Protein AF-A0A945Z1A7-F1 (afdb_monomer_lite)

Secondary structure (DSSP, 8-state):
--HHHHHHHHTTS-TTGGGS-HHHHHHHHHHTT---S-SSS--HHHHHHHHHHTTPPPGGGTT-HHHHHHHHHHHHHHHHHHT-

Structure (mmCIF, N/CA/C/O backbone):
data_AF-A0A945Z1A7-F1
#
_entry.id   AF-A0A945Z1A7-F1
#
loop_
_atom_site.group_PDB
_atom_site.id
_atom_site.type_symbol
_atom_site.label_atom_id
_atom_site.label_alt_id
_atom_site.label_comp_id
_atom_site.label_asym_id
_atom_site.label_entity_id
_atom_site.label_seq_id
_atom_site.pdbx_PDB_ins_code
_atom_site.Cartn_x
_atom_site.Cartn_y
_atom_site.Cartn_z
_atom_site.occupancy
_atom_site.B_iso_or_equiv
_atom_site.auth_seq_id
_atom_site.auth_comp_id
_atom_site.auth_asym_id
_atom_site.auth_atom_id
_atom_site.pdbx_PDB_model_num
ATOM 1 N N . MET A 1 1 ? -10.422 3.923 5.504 1.00 83.69 1 MET A N 1
ATOM 2 C CA . MET A 1 1 ? -10.314 3.185 6.789 1.00 83.69 1 MET A CA 1
ATOM 3 C C . MET A 1 1 ? -9.677 4.081 7.850 1.00 83.69 1 MET A C 1
ATOM 5 O O . MET A 1 1 ? -9.150 5.123 7.484 1.00 83.69 1 MET A O 1
ATOM 9 N N . THR A 1 2 ? -9.720 3.718 9.139 1.00 88.69 2 THR A N 1
ATOM 10 C CA . THR A 1 2 ? -8.835 4.334 10.152 1.00 88.69 2 THR A CA 1
ATOM 11 C C . THR A 1 2 ? -7.430 3.730 10.084 1.00 88.69 2 THR A C 1
ATOM 13 O O . THR A 1 2 ? -7.266 2.609 9.603 1.00 88.69 2 THR A O 1
ATOM 16 N N . GLU A 1 3 ? -6.422 4.419 10.622 1.00 84.56 3 GLU A N 1
ATOM 17 C CA . GLU A 1 3 ? -5.029 3.938 10.645 1.00 84.56 3 GLU A CA 1
ATOM 18 C C . GLU A 1 3 ? -4.894 2.542 11.284 1.00 84.56 3 GLU A C 1
ATOM 20 O O . GLU A 1 3 ? -4.259 1.645 10.735 1.00 84.56 3 GLU A O 1
ATOM 25 N N . PHE A 1 4 ? -5.579 2.304 12.406 1.00 87.94 4 PHE A N 1
ATOM 26 C CA . PHE A 1 4 ? -5.560 1.002 13.077 1.00 87.94 4 PHE A CA 1
ATOM 27 C C . PHE A 1 4 ? -6.207 -0.118 12.248 1.00 87.94 4 PHE A C 1
ATOM 29 O O . PHE A 1 4 ? -5.775 -1.270 12.306 1.00 87.94 4 PHE A O 1
ATOM 36 N N . GLN A 1 5 ? -7.249 0.201 11.475 1.00 87.12 5 GLN A N 1
ATOM 37 C CA . GLN A 1 5 ? -7.865 -0.757 10.556 1.00 87.12 5 GLN A CA 1
ATOM 38 C C . GLN A 1 5 ? -6.920 -1.080 9.394 1.00 87.12 5 GLN A C 1
ATOM 40 O O . GLN A 1 5 ? -6.737 -2.254 9.093 1.00 87.12 5 GLN A O 1
ATOM 45 N N . MET A 1 6 ? -6.250 -0.073 8.823 1.00 89.31 6 MET A N 1
ATOM 46 C CA . MET A 1 6 ? -5.238 -0.269 7.776 1.00 89.31 6 MET A CA 1
ATOM 47 C C . MET A 1 6 ? -4.086 -1.153 8.268 1.00 89.31 6 MET A C 1
ATOM 49 O O . MET A 1 6 ? -3.690 -2.092 7.582 1.00 89.31 6 MET A O 1
ATOM 53 N N . TYR A 1 7 ? -3.604 -0.925 9.495 1.00 89.56 7 TYR A N 1
ATOM 54 C CA . TYR A 1 7 ? -2.585 -1.771 10.117 1.00 89.56 7 TYR A CA 1
ATOM 55 C C . TYR A 1 7 ? -3.040 -3.232 10.237 1.00 89.56 7 TYR A C 1
ATOM 57 O O . TYR A 1 7 ? -2.294 -4.143 9.886 1.00 89.56 7 TYR A O 1
ATOM 65 N N . LYS A 1 8 ? -4.282 -3.481 10.670 1.00 95.00 8 LYS A N 1
ATOM 66 C CA . LYS A 1 8 ? -4.825 -4.847 10.756 1.00 95.00 8 LYS A CA 1
ATOM 67 C C . LYS A 1 8 ? -4.944 -5.527 9.397 1.00 95.00 8 LYS A C 1
ATOM 69 O O . LYS A 1 8 ? -4.588 -6.695 9.270 1.00 95.00 8 LYS A O 1
ATOM 74 N N . GLU A 1 9 ? -5.449 -4.811 8.401 1.00 93.75 9 GLU A N 1
ATOM 75 C CA . GLU A 1 9 ? -5.611 -5.341 7.047 1.00 93.75 9 GLU A CA 1
ATOM 76 C C . GLU A 1 9 ? -4.257 -5.608 6.380 1.00 93.75 9 GLU A C 1
ATOM 78 O O . GLU A 1 9 ? -4.116 -6.598 5.666 1.00 93.75 9 GLU A O 1
ATOM 83 N N . SER A 1 10 ? -3.220 -4.831 6.715 1.00 91.69 10 SER A N 1
ATOM 84 C CA . SER A 1 10 ? -1.863 -5.043 6.199 1.00 91.69 10 SER A CA 1
ATOM 85 C C . SER A 1 10 ? -1.280 -6.427 6.520 1.00 91.69 10 SER A C 1
ATOM 87 O O . SER A 1 10 ? -0.449 -6.930 5.766 1.00 91.69 10 SER A O 1
ATOM 89 N N . PHE A 1 11 ? -1.749 -7.100 7.580 1.00 94.44 11 PHE A N 1
ATOM 90 C CA . PHE A 1 11 ? -1.332 -8.471 7.902 1.00 94.44 11 PHE A CA 1
ATOM 91 C C . PHE A 1 11 ? -1.863 -9.530 6.933 1.00 94.44 11 PHE A C 1
ATOM 93 O O . PHE A 1 11 ? -1.384 -10.663 6.952 1.00 94.44 11 PHE A O 1
ATOM 100 N N . LYS A 1 12 ? -2.849 -9.192 6.096 1.00 95.12 12 LYS A N 1
ATOM 101 C CA . LYS A 1 12 ? -3.361 -10.086 5.050 1.00 95.12 12 LYS A CA 1
ATOM 102 C C . LYS A 1 12 ? -2.514 -10.047 3.775 1.00 95.12 12 LYS A C 1
ATOM 104 O O . LYS A 1 12 ? -2.757 -10.849 2.875 1.00 95.12 12 LYS A O 1
ATOM 109 N N . ARG A 1 13 ? -1.526 -9.147 3.687 1.00 96.00 13 ARG A N 1
ATOM 110 C CA . ARG A 1 13 ? -0.573 -9.096 2.572 1.00 96.00 13 ARG A CA 1
ATOM 111 C C . ARG A 1 13 ? 0.228 -10.405 2.491 1.00 96.00 13 ARG A C 1
ATOM 113 O O . ARG A 1 13 ? 0.547 -11.001 3.524 1.00 96.00 13 ARG A O 1
ATOM 120 N N . PRO A 1 14 ? 0.578 -10.871 1.282 1.00 95.50 14 PRO A N 1
ATOM 121 C CA . PRO A 1 14 ? 1.400 -12.063 1.125 1.00 95.50 14 PRO A CA 1
ATOM 122 C C . PRO A 1 14 ? 2.824 -11.824 1.653 1.00 95.50 14 PRO A C 1
ATOM 124 O O . PRO A 1 14 ? 3.303 -10.696 1.728 1.00 95.50 14 PRO A O 1
ATOM 127 N N . LYS A 1 15 ? 3.540 -12.898 2.007 1.00 95.81 15 LYS A N 1
ATOM 128 C CA . LYS A 1 15 ? 4.892 -12.790 2.597 1.00 95.81 15 LYS A CA 1
ATOM 129 C C . LYS A 1 15 ? 5.911 -12.116 1.674 1.00 95.81 15 LYS A C 1
ATOM 131 O O . LYS A 1 15 ? 6.827 -11.472 2.167 1.00 95.81 15 LYS A O 1
ATOM 136 N N . ASN A 1 16 ? 5.739 -12.261 0.364 1.00 95.50 16 ASN A N 1
ATOM 137 C CA . ASN A 1 16 ? 6.588 -11.655 -0.656 1.00 95.50 16 ASN A CA 1
ATOM 138 C C . ASN A 1 16 ? 6.121 -10.246 -1.060 1.00 95.50 16 ASN A C 1
ATOM 140 O O . ASN A 1 16 ? 6.558 -9.751 -2.088 1.00 95.50 16 ASN A O 1
ATOM 144 N N . TYR A 1 17 ? 5.234 -9.597 -0.295 1.00 92.56 17 TYR A N 1
ATOM 145 C CA . TYR A 1 17 ? 4.660 -8.293 -0.647 1.00 92.56 17 TYR A CA 1
ATOM 146 C C . TYR A 1 17 ? 5.710 -7.255 -1.070 1.00 92.56 17 TYR A C 1
ATOM 148 O O . TYR A 1 17 ? 5.551 -6.604 -2.095 1.00 92.56 17 TYR A O 1
ATOM 156 N N . PHE A 1 18 ? 6.817 -7.153 -0.330 1.00 87.69 18 PHE A N 1
ATOM 157 C CA . PHE A 1 18 ? 7.895 -6.201 -0.626 1.00 87.69 18 PHE A CA 1
ATOM 158 C C . PHE A 1 18 ? 8.777 -6.593 -1.823 1.00 87.69 18 PHE A C 1
ATOM 160 O O . PHE A 1 18 ? 9.625 -5.809 -2.236 1.00 87.69 18 PHE A O 1
ATOM 167 N N . GLU A 1 19 ? 8.593 -7.792 -2.372 1.00 90.81 19 GLU A N 1
ATOM 168 C CA . GLU A 1 19 ? 9.265 -8.275 -3.584 1.00 90.81 19 GLU A CA 1
ATOM 169 C C . GLU A 1 19 ? 8.401 -8.058 -4.839 1.00 90.81 19 GLU A C 1
ATOM 171 O O . GLU A 1 19 ? 8.894 -8.207 -5.956 1.00 90.81 19 GLU A O 1
ATOM 176 N N . LEU A 1 20 ? 7.118 -7.716 -4.666 1.00 86.06 20 LEU A N 1
ATOM 177 C CA . LEU A 1 20 ? 6.194 -7.431 -5.761 1.00 86.06 20 LEU A CA 1
ATOM 178 C C . LEU A 1 20 ? 6.486 -6.068 -6.391 1.00 86.06 20 LEU A C 1
ATOM 180 O O . LEU A 1 20 ? 7.005 -5.159 -5.737 1.00 86.06 20 LEU A O 1
ATOM 184 N N . SER A 1 21 ? 6.089 -5.894 -7.651 1.00 83.56 21 SER A N 1
ATOM 185 C CA . SER A 1 21 ? 6.129 -4.581 -8.294 1.00 83.56 21 SER A CA 1
ATOM 186 C C . SER A 1 21 ? 5.193 -3.589 -7.593 1.00 83.56 21 SER A C 1
ATOM 188 O O . SER A 1 21 ? 4.208 -3.972 -6.963 1.00 83.56 21 SER A O 1
ATOM 190 N N . SER A 1 22 ? 5.460 -2.289 -7.736 1.00 79.94 22 SER A N 1
ATOM 191 C CA . SER A 1 22 ? 4.627 -1.233 -7.141 1.00 79.94 22 SER A CA 1
ATOM 192 C C . SER A 1 22 ? 3.149 -1.336 -7.540 1.00 79.94 22 SER A C 1
ATOM 194 O O . SER A 1 22 ? 2.275 -1.083 -6.717 1.00 79.94 22 SER A O 1
ATOM 196 N N . GLN A 1 23 ? 2.865 -1.753 -8.779 1.00 79.19 23 GLN A N 1
ATOM 197 C CA . GLN A 1 23 ? 1.494 -1.934 -9.256 1.00 79.19 23 GLN A CA 1
ATOM 198 C C . GLN A 1 23 ? 0.800 -3.102 -8.544 1.00 79.19 23 GLN A C 1
ATOM 200 O O . GLN A 1 23 ? -0.334 -2.960 -8.102 1.00 79.19 23 GLN A O 1
ATOM 205 N N . GLU A 1 24 ? 1.489 -4.232 -8.381 1.00 85.56 24 GLU A N 1
ATOM 206 C CA . GLU A 1 24 ? 0.950 -5.401 -7.677 1.00 85.56 24 GLU A CA 1
ATOM 207 C C . GLU A 1 24 ? 0.745 -5.124 -6.181 1.00 85.56 24 GLU A C 1
ATOM 209 O O . GLU A 1 24 ? -0.246 -5.562 -5.597 1.00 85.56 24 GLU A O 1
ATOM 214 N N . GLN A 1 25 ? 1.657 -4.369 -5.557 1.00 88.19 25 GLN A N 1
ATOM 215 C CA . GLN A 1 25 ? 1.497 -3.899 -4.179 1.00 88.19 25 GLN A CA 1
ATOM 216 C C . GLN A 1 25 ? 0.249 -3.021 -4.035 1.00 88.19 25 GLN A C 1
ATOM 218 O O . GLN A 1 25 ? -0.554 -3.228 -3.123 1.00 88.19 25 GLN A O 1
ATOM 223 N N . TRP A 1 26 ? 0.051 -2.089 -4.970 1.00 86.62 26 TRP A N 1
ATOM 224 C CA . TRP A 1 26 ? -1.121 -1.223 -4.991 1.00 86.62 26 TRP A CA 1
ATOM 225 C C . TRP A 1 26 ? -2.424 -1.998 -5.213 1.00 86.62 26 TRP A C 1
ATOM 227 O O . TRP A 1 26 ? -3.381 -1.796 -4.467 1.00 86.62 26 TRP A O 1
ATOM 237 N N . ASP A 1 27 ? -2.463 -2.928 -6.172 1.00 88.31 27 ASP A N 1
ATOM 238 C CA . ASP A 1 27 ? -3.646 -3.757 -6.437 1.00 88.31 27 ASP A CA 1
ATOM 239 C C . ASP A 1 27 ? -4.045 -4.564 -5.187 1.00 88.31 27 ASP A C 1
ATOM 241 O O . ASP A 1 27 ? -5.229 -4.698 -4.863 1.00 88.31 27 ASP A O 1
ATOM 245 N N . LEU A 1 28 ? -3.059 -5.085 -4.449 1.00 92.12 28 LEU A N 1
ATOM 246 C CA . LEU A 1 28 ? -3.289 -5.792 -3.189 1.00 92.12 28 LEU A CA 1
ATOM 247 C C . LEU A 1 28 ? -3.867 -4.873 -2.115 1.00 92.12 28 LEU A C 1
ATOM 249 O O . LEU A 1 28 ? -4.885 -5.211 -1.511 1.00 92.12 28 LEU A O 1
ATOM 253 N N . ASP A 1 29 ? -3.260 -3.712 -1.891 1.00 91.56 29 ASP A N 1
ATOM 254 C CA . ASP A 1 29 ? -3.733 -2.773 -0.877 1.00 91.56 29 ASP A CA 1
ATOM 255 C C . ASP A 1 29 ? -5.114 -2.196 -1.212 1.00 91.56 29 ASP A C 1
ATOM 257 O O . ASP A 1 29 ? -5.948 -2.019 -0.319 1.00 91.56 29 ASP A O 1
ATOM 261 N N . LYS A 1 30 ? -5.412 -1.987 -2.497 1.00 89.38 30 LYS A N 1
ATOM 262 C CA . LYS A 1 30 ? -6.742 -1.599 -2.973 1.00 89.38 30 LYS A CA 1
ATOM 263 C C . LYS A 1 30 ? -7.778 -2.691 -2.711 1.00 89.38 30 LYS A C 1
ATOM 265 O O . LYS A 1 30 ? -8.849 -2.397 -2.183 1.00 89.38 30 LYS A O 1
ATOM 270 N N . ASN A 1 31 ? -7.456 -3.949 -3.015 1.00 91.38 31 ASN A N 1
ATOM 271 C CA . ASN A 1 31 ? -8.338 -5.092 -2.750 1.00 91.38 31 ASN A CA 1
ATOM 272 C C . ASN A 1 31 ? -8.586 -5.313 -1.251 1.00 91.38 31 ASN A C 1
ATOM 274 O O . ASN A 1 31 ? -9.664 -5.758 -0.858 1.00 91.38 31 ASN A O 1
ATOM 278 N N . LEU A 1 32 ? -7.610 -4.971 -0.408 1.00 92.25 32 LEU A N 1
ATOM 279 C CA . LEU A 1 32 ? -7.754 -4.961 1.049 1.00 92.25 32 LEU A CA 1
ATOM 280 C C . LEU A 1 32 ? -8.524 -3.733 1.571 1.00 92.25 32 LEU A C 1
ATOM 282 O O . LEU A 1 32 ? -8.844 -3.670 2.757 1.00 92.25 32 LEU A O 1
ATOM 286 N N . GLY A 1 33 ? -8.836 -2.758 0.711 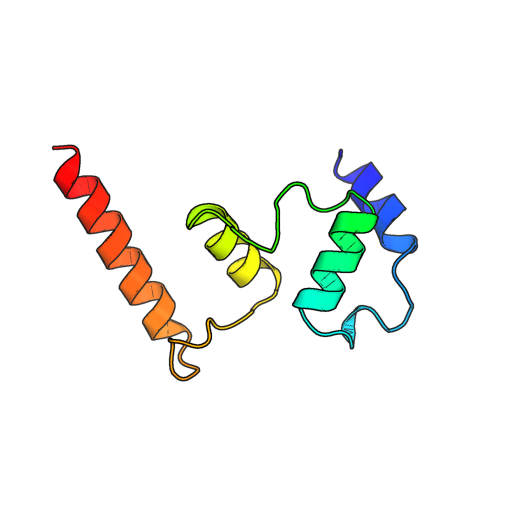1.00 90.06 33 GLY A N 1
ATOM 287 C CA . GLY A 1 33 ? -9.484 -1.499 1.085 1.00 90.06 33 GLY A CA 1
ATOM 288 C C . GLY A 1 33 ? -8.594 -0.569 1.918 1.00 90.06 33 GLY A C 1
ATOM 289 O O . GLY A 1 33 ? -9.112 0.329 2.588 1.00 90.06 33 GLY A O 1
ATOM 290 N N . ILE A 1 34 ? -7.278 -0.809 1.903 1.00 90.62 34 ILE A N 1
ATOM 291 C CA . ILE A 1 34 ? -6.261 0.025 2.552 1.00 90.62 34 ILE A CA 1
ATOM 292 C C . ILE A 1 34 ? -6.111 1.327 1.763 1.00 90.62 34 ILE A C 1
ATOM 294 O O . ILE A 1 34 ? -6.156 2.401 2.360 1.00 90.62 34 ILE A O 1
ATOM 298 N N . GLU A 1 35 ? -6.012 1.225 0.437 1.00 83.88 35 GLU A N 1
ATOM 299 C CA . GLU A 1 35 ? -5.935 2.378 -0.460 1.00 83.88 35 GLU A CA 1
ATOM 300 C C . GLU A 1 35 ? -7.323 2.849 -0.907 1.00 83.88 35 GLU A C 1
ATOM 302 O O . GLU A 1 35 ? -8.180 2.057 -1.312 1.00 83.88 35 GLU A O 1
ATOM 307 N N . ASP A 1 36 ? -7.547 4.164 -0.854 1.00 77.38 36 ASP A N 1
ATOM 308 C CA . ASP A 1 36 ? -8.826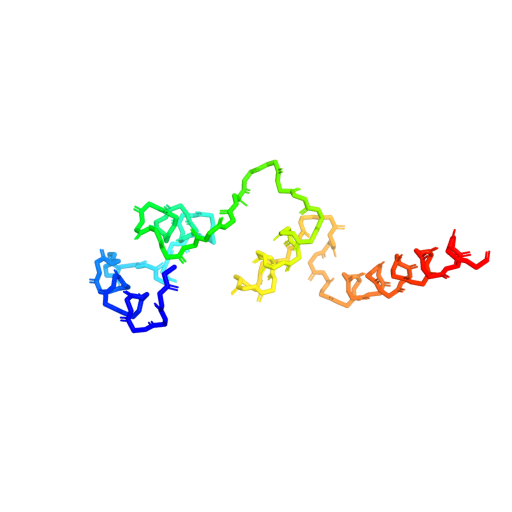 4.796 -1.201 1.00 77.38 36 ASP A CA 1
ATOM 309 C C . ASP A 1 36 ? -8.849 5.415 -2.606 1.00 77.38 36 ASP A C 1
ATOM 311 O O . ASP A 1 36 ? -9.923 5.700 -3.141 1.00 77.38 36 ASP A O 1
ATOM 315 N N . TRP A 1 37 ? -7.690 5.577 -3.245 1.00 71.44 37 TRP A N 1
ATOM 316 C CA . TRP A 1 37 ? -7.569 6.103 -4.604 1.00 71.44 37 TRP A CA 1
ATOM 317 C C . TRP A 1 37 ? -7.546 4.987 -5.654 1.00 71.44 37 TRP A C 1
ATOM 319 O O . TRP A 1 37 ? -7.418 3.821 -5.304 1.00 71.44 37 TRP A O 1
ATOM 329 N N . GLU A 1 38 ? -7.741 5.322 -6.931 1.00 67.19 38 GLU A N 1
ATOM 330 C CA . GLU A 1 38 ? -7.577 4.400 -8.070 1.00 67.19 38 GLU A CA 1
ATOM 331 C C . GLU A 1 38 ? -6.129 4.447 -8.569 1.00 67.19 38 GLU A C 1
ATOM 333 O O . GLU A 1 38 ? -5.490 5.480 -8.430 1.00 67.19 38 GLU A O 1
ATOM 338 N N . GLY A 1 39 ? -5.605 3.358 -9.129 1.00 61.00 39 GLY A N 1
ATOM 339 C CA . GLY A 1 39 ? -4.241 3.246 -9.672 1.00 61.00 39 GLY A CA 1
ATOM 340 C C . GLY A 1 39 ? -4.211 3.376 -11.197 1.00 61.00 39 GLY A C 1
ATOM 341 O O . GLY A 1 39 ? -3.161 3.563 -11.803 1.00 61.00 39 GLY A O 1
ATOM 342 N N . CYS A 1 40 ? -5.384 3.340 -11.833 1.00 57.56 40 CYS A N 1
ATOM 343 C CA . CYS A 1 40 ? -5.599 3.619 -13.248 1.00 57.56 40 CYS A CA 1
ATOM 344 C C . CYS A 1 40 ? -6.550 4.818 -13.399 1.00 57.56 40 CYS A C 1
ATOM 346 O O . CYS A 1 40 ? -7.333 5.114 -12.500 1.00 57.56 40 CYS A O 1
ATOM 348 N N . ASN A 1 41 ? -6.458 5.555 -14.514 1.00 60.69 41 ASN A N 1
ATOM 349 C CA . ASN A 1 41 ? -7.237 6.788 -14.746 1.00 60.69 41 ASN A CA 1
ATOM 350 C C . ASN A 1 41 ? -7.136 7.820 -13.603 1.00 60.69 41 ASN A C 1
ATOM 352 O O . ASN A 1 41 ? -8.050 8.606 -13.361 1.00 60.69 41 ASN A O 1
ATOM 356 N N . MET A 1 42 ? -6.002 7.806 -12.902 1.00 67.94 42 MET A N 1
ATOM 357 C CA . MET A 1 42 ? -5.698 8.702 -11.799 1.00 67.94 42 MET A CA 1
ATOM 358 C C . MET A 1 42 ? -5.716 10.160 -12.243 1.00 67.94 42 MET A C 1
ATOM 360 O O . MET A 1 42 ? -5.098 10.519 -13.249 1.00 67.94 42 MET A O 1
ATOM 364 N N . THR A 1 43 ? -6.316 11.020 -11.420 1.00 70.75 43 THR A N 1
ATOM 365 C CA . THR A 1 43 ? -6.050 12.460 -11.501 1.00 70.75 43 THR A CA 1
ATOM 366 C C . THR A 1 43 ? -4.559 12.727 -11.293 1.00 70.75 43 THR A C 1
ATOM 368 O O . THR A 1 43 ? -3.855 11.939 -10.657 1.00 70.75 43 THR A O 1
ATOM 371 N N . PHE A 1 44 ? -4.065 13.869 -11.772 1.00 68.19 44 PHE A N 1
ATOM 372 C CA . PHE A 1 44 ? -2.663 14.251 -11.583 1.00 68.19 44 PHE A CA 1
ATOM 373 C C . PHE A 1 44 ? -2.240 14.219 -10.100 1.00 68.19 44 PHE A C 1
ATOM 375 O O . PHE A 1 44 ? -1.161 13.736 -9.774 1.00 68.19 44 PHE A O 1
ATOM 382 N N . ALA A 1 45 ? -3.120 14.637 -9.184 1.00 67.19 45 ALA A N 1
ATOM 383 C CA . ALA A 1 45 ? -2.863 14.591 -7.743 1.00 67.19 45 ALA A CA 1
ATOM 384 C C . ALA A 1 45 ? -2.760 13.155 -7.188 1.00 67.19 45 ALA A C 1
ATOM 386 O O . ALA A 1 45 ? -1.923 12.885 -6.328 1.00 67.19 45 ALA A O 1
ATOM 387 N N . GLN A 1 46 ? -3.581 12.222 -7.679 1.00 64.56 46 GLN A N 1
ATOM 388 C CA . GLN A 1 46 ? -3.507 10.808 -7.285 1.00 64.56 46 GLN A CA 1
ATOM 389 C C . GLN A 1 46 ? -2.247 10.136 -7.839 1.00 64.56 46 GLN A C 1
ATOM 391 O O . GLN A 1 46 ? -1.583 9.413 -7.104 1.00 64.56 46 GLN A O 1
ATOM 396 N N . GLN A 1 47 ? -1.857 10.459 -9.077 1.00 69.81 47 GLN A N 1
ATOM 397 C CA . GLN A 1 47 ? -0.585 10.015 -9.658 1.00 69.81 47 GLN A CA 1
ATOM 398 C C . GLN A 1 47 ? 0.613 10.467 -8.818 1.00 69.81 47 GLN A C 1
ATOM 400 O O . GLN A 1 47 ? 1.498 9.664 -8.536 1.00 69.81 47 GLN A O 1
ATOM 405 N N . GLN A 1 48 ? 0.611 11.716 -8.342 1.00 70.06 48 GLN A N 1
ATOM 406 C CA . GLN A 1 48 ? 1.668 12.203 -7.454 1.00 70.06 48 GLN A CA 1
ATOM 407 C C . GLN A 1 48 ? 1.720 11.445 -6.121 1.00 70.06 48 GLN A C 1
ATOM 409 O O . GLN A 1 48 ? 2.811 11.102 -5.668 1.00 70.06 48 GLN A O 1
ATOM 414 N N . ARG A 1 49 ? 0.563 11.158 -5.500 1.00 70.00 49 ARG A N 1
ATOM 415 C CA . ARG A 1 49 ? 0.490 10.354 -4.264 1.00 70.00 49 ARG A CA 1
ATOM 416 C C . ARG A 1 49 ? 1.025 8.943 -4.495 1.00 70.00 49 ARG A C 1
ATOM 418 O O . ARG A 1 49 ? 1.829 8.476 -3.698 1.00 70.00 49 ARG A O 1
ATOM 425 N N . TYR A 1 50 ? 0.63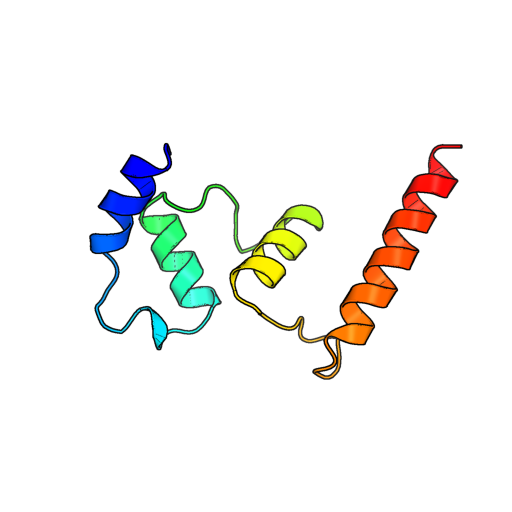9 8.311 -5.601 1.00 68.88 50 TYR A N 1
ATOM 426 C CA . TYR A 1 50 ? 1.120 6.989 -5.994 1.00 68.88 50 TYR A CA 1
ATOM 427 C C . TYR A 1 50 ? 2.648 6.963 -6.169 1.00 68.88 50 TYR A C 1
ATOM 429 O O . TYR A 1 50 ? 3.323 6.130 -5.566 1.00 68.88 50 TYR A O 1
ATOM 437 N N . TRP A 1 51 ? 3.218 7.908 -6.924 1.00 70.06 51 TRP A N 1
ATOM 438 C CA . TRP A 1 51 ? 4.669 7.974 -7.139 1.00 70.06 51 TRP A CA 1
ATOM 439 C C . TRP A 1 51 ? 5.450 8.243 -5.853 1.00 70.06 51 TRP A C 1
ATOM 441 O O . TRP A 1 51 ? 6.459 7.588 -5.609 1.00 70.06 51 TRP A O 1
ATOM 451 N N . ALA A 1 52 ? 4.968 9.158 -5.008 1.00 67.00 52 ALA A N 1
ATOM 452 C CA . ALA A 1 52 ? 5.591 9.443 -3.719 1.00 67.00 52 ALA A CA 1
ATOM 453 C C . ALA A 1 52 ? 5.518 8.248 -2.754 1.00 67.00 52 ALA A C 1
ATOM 455 O O . ALA A 1 52 ? 6.450 8.026 -1.987 1.00 67.00 52 ALA A O 1
ATOM 456 N N . HIS A 1 53 ? 4.420 7.487 -2.786 1.00 67.94 53 HIS A N 1
ATOM 457 C CA . HIS A 1 53 ? 4.196 6.371 -1.871 1.00 67.94 53 HIS A CA 1
ATOM 458 C C . HIS A 1 53 ? 5.034 5.136 -2.225 1.00 67.94 53 HIS A C 1
ATOM 460 O O . HIS A 1 53 ? 5.612 4.518 -1.336 1.00 67.94 53 HIS A O 1
ATOM 466 N N . TYR A 1 54 ? 5.144 4.798 -3.512 1.00 64.94 54 TYR A N 1
ATOM 467 C CA . TYR A 1 54 ? 5.868 3.600 -3.962 1.00 64.94 54 TYR A CA 1
ATOM 468 C C . TYR A 1 54 ? 7.299 3.875 -4.443 1.00 64.94 54 TYR A C 1
ATOM 470 O O . TYR A 1 54 ? 7.916 2.997 -5.046 1.00 64.94 54 TYR A O 1
ATOM 478 N N . ASP A 1 55 ? 7.807 5.092 -4.215 1.00 62.66 55 ASP A N 1
ATOM 479 C CA . ASP A 1 55 ? 9.110 5.584 -4.696 1.00 62.66 55 ASP A CA 1
ATOM 480 C C . ASP A 1 55 ? 9.321 5.328 -6.209 1.00 62.66 55 ASP A C 1
ATOM 482 O O . ASP A 1 55 ? 10.435 5.138 -6.707 1.00 62.66 55 ASP A O 1
ATOM 486 N N . ALA A 1 56 ? 8.208 5.295 -6.951 1.00 58.00 56 ALA A N 1
ATOM 487 C CA . ALA A 1 56 ? 8.160 4.936 -8.357 1.00 58.00 56 ALA A CA 1
ATOM 488 C C . ALA A 1 56 ? 8.527 6.155 -9.209 1.00 58.00 56 ALA A C 1
ATOM 490 O O . ALA A 1 56 ? 7.876 7.198 -9.154 1.00 58.00 56 ALA A O 1
ATOM 491 N N . ILE A 1 57 ? 9.568 6.014 -10.027 1.00 57.06 57 ILE A N 1
ATOM 492 C CA . ILE A 1 57 ? 9.990 7.043 -10.976 1.00 57.06 57 ILE A CA 1
ATOM 493 C C . ILE A 1 57 ? 9.064 6.986 -12.209 1.00 57.06 57 ILE A C 1
ATOM 495 O O . ILE A 1 57 ? 8.986 5.930 -12.843 1.00 57.06 57 ILE A O 1
ATOM 499 N N . PRO A 1 58 ? 8.372 8.078 -12.600 1.00 56.09 58 PRO A N 1
ATOM 500 C CA . PRO A 1 58 ? 7.547 8.079 -13.806 1.00 56.09 58 PRO A CA 1
ATOM 501 C C . PRO A 1 58 ? 8.399 7.782 -15.046 1.00 56.09 58 PRO A C 1
ATOM 503 O O . PRO A 1 58 ? 9.485 8.343 -15.209 1.00 56.09 58 PRO A O 1
ATOM 506 N N . ALA A 1 59 ? 7.895 6.948 -15.960 1.00 51.16 59 ALA A N 1
ATOM 507 C CA . ALA A 1 59 ? 8.635 6.472 -17.136 1.00 51.16 59 ALA A CA 1
ATOM 508 C C . ALA A 1 59 ? 9.161 7.588 -18.070 1.00 51.16 59 ALA A C 1
ATOM 510 O O . ALA A 1 59 ? 10.075 7.352 -18.854 1.00 51.16 59 ALA A O 1
ATOM 511 N N . ASN A 1 60 ? 8.624 8.810 -17.980 1.00 53.31 60 ASN A N 1
ATOM 512 C CA . ASN A 1 60 ? 9.032 9.960 -18.795 1.00 53.31 60 ASN A CA 1
ATOM 513 C C . ASN A 1 60 ? 10.187 10.796 -18.202 1.00 53.31 60 ASN A C 1
ATOM 515 O O . ASN A 1 60 ? 10.536 11.826 -18.772 1.00 53.31 60 ASN A O 1
ATOM 519 N N . THR A 1 61 ? 10.778 10.387 -17.077 1.00 53.81 61 THR A N 1
ATOM 520 C CA . THR A 1 61 ? 11.821 11.168 -16.376 1.00 53.81 61 THR A CA 1
ATOM 521 C C . THR A 1 61 ? 13.252 10.725 -16.698 1.00 53.81 61 THR A C 1
ATOM 523 O O . THR A 1 61 ? 14.198 11.187 -16.063 1.00 53.81 61 THR A O 1
ATOM 526 N N . ASN A 1 62 ? 13.451 9.816 -17.663 1.00 55.03 62 ASN A N 1
ATOM 527 C CA . ASN A 1 62 ? 14.762 9.219 -17.976 1.00 55.03 62 ASN A CA 1
ATOM 528 C C . ASN A 1 62 ? 15.506 8.676 -16.731 1.00 55.03 62 ASN A C 1
ATOM 530 O O . ASN A 1 62 ? 16.735 8.659 -16.697 1.00 55.03 62 ASN A O 1
ATOM 534 N N . GLY A 1 63 ? 14.776 8.261 -15.687 1.00 55.72 63 GLY A N 1
ATOM 535 C CA . GLY A 1 63 ? 15.359 7.785 -14.427 1.00 55.72 63 GLY A CA 1
ATOM 536 C C . GLY A 1 63 ? 15.837 8.885 -13.468 1.00 55.72 63 GLY A C 1
ATOM 537 O O . GLY A 1 63 ? 16.407 8.563 -12.429 1.00 55.72 63 GLY A O 1
ATOM 538 N N . ASN A 1 64 ? 15.624 10.170 -13.777 1.00 54.72 64 ASN A N 1
ATOM 539 C CA . ASN A 1 64 ? 16.101 11.286 -12.962 1.00 54.72 64 ASN A CA 1
ATOM 540 C C . ASN A 1 64 ? 14.998 11.850 -12.042 1.00 54.72 64 ASN A C 1
ATOM 542 O O . ASN A 1 64 ? 14.111 12.583 -12.491 1.00 54.72 64 ASN A O 1
ATOM 546 N N . LYS A 1 65 ? 15.108 11.579 -10.734 1.00 53.56 65 LYS A N 1
ATOM 547 C CA . LYS A 1 65 ? 14.192 12.081 -9.691 1.00 53.56 65 LYS A CA 1
ATOM 548 C C . LYS A 1 65 ? 14.151 13.623 -9.589 1.00 53.56 65 LYS A C 1
ATOM 550 O O . LYS A 1 65 ? 13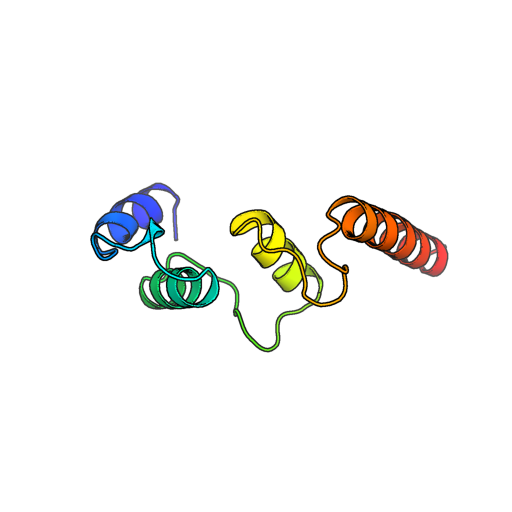.106 14.174 -9.249 1.00 53.56 65 LYS A O 1
ATOM 555 N N . ASP A 1 66 ? 15.218 14.337 -9.957 1.00 51.78 66 ASP A N 1
ATOM 556 C CA . ASP A 1 66 ? 15.281 15.811 -9.879 1.00 51.78 66 ASP A CA 1
ATOM 557 C C . ASP A 1 66 ? 14.480 16.493 -10.997 1.00 51.78 66 ASP A C 1
ATOM 559 O O . ASP A 1 66 ? 13.886 17.562 -10.816 1.00 51.78 66 ASP A O 1
ATOM 563 N N . SER A 1 67 ? 14.412 15.844 -12.163 1.00 51.62 67 SER A N 1
ATOM 564 C CA . SER A 1 67 ? 13.618 16.328 -13.296 1.00 51.62 67 SER A CA 1
ATOM 565 C C . SER A 1 67 ? 12.115 16.303 -12.992 1.00 51.62 67 SER A C 1
ATOM 567 O O . SER A 1 67 ? 11.393 17.224 -13.369 1.00 51.62 67 SER A O 1
ATOM 569 N N . TYR A 1 68 ? 11.662 15.322 -12.204 1.00 53.97 68 TYR A N 1
ATOM 570 C CA . TYR A 1 68 ? 10.291 15.243 -11.700 1.00 53.97 68 TYR A CA 1
ATOM 571 C C . TYR A 1 68 ? 9.941 16.414 -10.770 1.00 53.97 68 TYR A C 1
ATOM 573 O O . TYR A 1 68 ? 8.921 17.076 -10.963 1.00 53.97 68 TYR A O 1
ATOM 581 N N . MET A 1 69 ? 10.804 16.716 -9.796 1.00 52.44 69 MET A N 1
ATOM 582 C CA . MET A 1 69 ? 10.572 17.811 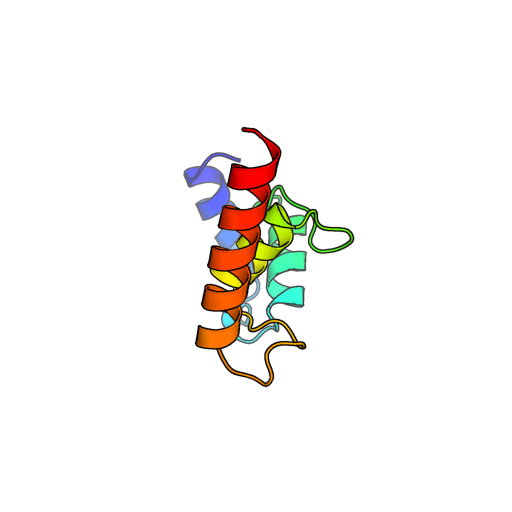-8.843 1.00 52.44 69 MET A CA 1
ATOM 583 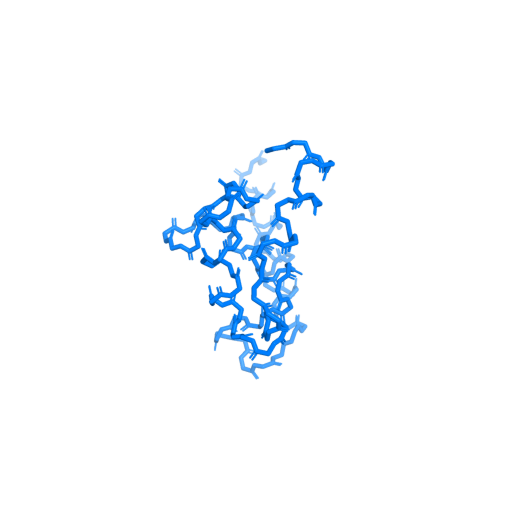C C . MET A 1 69 ? 10.561 19.187 -9.523 1.00 52.44 69 MET A C 1
ATOM 585 O O . MET A 1 69 ? 9.791 20.065 -9.132 1.00 52.44 69 MET A O 1
ATOM 589 N N . THR A 1 70 ? 11.364 19.358 -10.576 1.00 50.88 70 THR A N 1
ATOM 590 C CA . THR A 1 70 ? 11.463 20.617 -11.329 1.00 50.88 70 THR A CA 1
ATOM 591 C C . THR A 1 70 ? 10.205 20.871 -12.168 1.00 50.88 70 THR A C 1
ATOM 593 O O . THR A 1 70 ? 9.610 21.942 -12.070 1.00 50.88 70 THR A O 1
ATOM 596 N N . VAL A 1 71 ? 9.717 19.859 -12.902 1.00 52.59 71 VAL A N 1
ATOM 597 C CA . VAL A 1 71 ? 8.443 19.945 -13.649 1.00 52.59 71 VAL A CA 1
ATOM 598 C C . VAL A 1 71 ? 7.260 20.219 -12.708 1.00 52.59 71 VAL A C 1
ATOM 600 O O . VAL A 1 71 ? 6.319 20.929 -13.075 1.00 52.59 71 VAL A O 1
ATOM 603 N N . ASN A 1 72 ? 7.312 19.703 -11.475 1.00 54.91 72 ASN A N 1
ATOM 604 C CA . ASN A 1 72 ? 6.273 19.904 -10.464 1.00 54.91 72 ASN A CA 1
ATOM 605 C C . ASN A 1 72 ? 6.241 21.353 -9.935 1.00 54.91 72 ASN A C 1
ATOM 607 O O . ASN A 1 72 ? 5.174 21.963 -9.878 1.00 54.91 72 ASN A O 1
ATOM 611 N N . ILE A 1 73 ? 7.402 21.954 -9.638 1.00 53.31 73 ILE A N 1
ATOM 612 C CA . ILE A 1 73 ? 7.491 23.368 -9.224 1.00 53.31 73 ILE A CA 1
ATOM 613 C C . ILE A 1 73 ? 6.962 24.308 -10.313 1.00 53.31 73 ILE A C 1
ATOM 615 O O . ILE A 1 73 ? 6.206 25.235 -10.007 1.00 53.31 73 ILE A O 1
ATOM 619 N N . ASP A 1 74 ? 7.315 24.064 -11.574 1.00 54.53 74 ASP A N 1
ATOM 620 C CA . ASP A 1 74 ? 6.893 24.921 -12.685 1.00 54.53 74 ASP A CA 1
ATOM 621 C C . ASP A 1 74 ? 5.391 24.788 -12.979 1.00 54.53 74 ASP A C 1
ATOM 623 O O . ASP A 1 74 ? 4.716 25.787 -13.232 1.00 54.53 74 ASP A O 1
ATOM 627 N N . SER A 1 75 ? 4.832 23.580 -12.848 1.00 54.91 75 SER A N 1
ATOM 628 C CA . SER A 1 75 ? 3.391 23.332 -13.013 1.00 54.91 75 SER A CA 1
ATOM 629 C C . SER A 1 75 ? 2.559 23.964 -11.891 1.00 54.91 75 SER A C 1
ATOM 631 O O . SER A 1 75 ? 1.522 24.573 -12.155 1.00 54.91 75 SER A O 1
ATOM 633 N N . ILE A 1 76 ? 3.025 23.887 -10.639 1.00 53.84 76 ILE A N 1
ATOM 634 C CA . ILE A 1 76 ? 2.395 24.568 -9.495 1.00 53.84 76 ILE A CA 1
ATOM 635 C C . ILE A 1 76 ? 2.441 26.089 -9.688 1.00 53.84 76 ILE A C 1
ATOM 637 O O . ILE A 1 76 ? 1.440 26.776 -9.468 1.00 53.84 76 ILE A O 1
ATOM 641 N N . ARG A 1 77 ? 3.578 26.625 -10.152 1.00 53.53 77 ARG A N 1
ATOM 642 C CA . ARG A 1 77 ? 3.727 28.055 -10.451 1.00 53.53 77 ARG A CA 1
ATOM 643 C C . ARG A 1 77 ? 2.780 28.500 -11.569 1.00 53.53 77 ARG A C 1
ATOM 645 O O . ARG A 1 77 ? 2.157 29.552 -11.445 1.00 53.53 77 ARG A O 1
ATOM 652 N N . ALA A 1 78 ? 2.615 27.697 -12.619 1.00 50.50 78 ALA A N 1
ATOM 653 C CA . ALA A 1 78 ? 1.696 27.989 -13.718 1.00 50.50 78 ALA A CA 1
ATOM 654 C C . ALA A 1 78 ? 0.225 28.039 -13.260 1.00 50.50 78 ALA A C 1
ATOM 656 O O . ALA A 1 78 ? -0.496 28.961 -13.638 1.00 50.50 78 ALA A O 1
ATOM 657 N N . ILE A 1 79 ? -0.205 27.122 -12.385 1.00 49.69 79 ILE A N 1
ATOM 658 C CA . ILE A 1 79 ? -1.557 27.142 -11.794 1.00 49.69 79 ILE A CA 1
ATOM 659 C C . ILE A 1 79 ? -1.756 28.387 -10.918 1.00 49.69 79 ILE A C 1
ATOM 661 O O . ILE A 1 79 ? -2.787 29.048 -11.015 1.00 49.69 79 ILE A O 1
ATOM 665 N N . GLY A 1 80 ? -0.755 28.752 -10.110 1.00 44.31 80 GLY A N 1
ATOM 666 C CA . GLY A 1 80 ? -0.801 29.963 -9.283 1.00 44.31 80 GLY A CA 1
ATOM 667 C C . GLY A 1 80 ? -0.852 31.266 -10.088 1.00 44.31 80 GLY A C 1
ATOM 668 O O . GLY A 1 80 ? -1.399 32.252 -9.608 1.00 44.31 80 GLY A O 1
ATOM 669 N N . THR A 1 81 ? -0.334 31.270 -11.320 1.00 48.53 81 THR A N 1
ATOM 670 C CA . THR A 1 81 ? -0.361 32.450 -12.205 1.00 48.53 81 THR A CA 1
ATOM 671 C C . THR A 1 81 ? -1.675 32.557 -12.994 1.00 48.53 81 THR A C 1
ATOM 673 O O . THR A 1 81 ? -2.052 33.647 -13.399 1.00 48.53 81 THR A O 1
ATOM 676 N N . ALA A 1 82 ? -2.395 31.447 -13.197 1.00 43.38 82 ALA A N 1
ATOM 677 C CA . ALA A 1 82 ? -3.686 31.421 -13.895 1.00 43.38 82 ALA A CA 1
ATOM 678 C C . ALA A 1 82 ? -4.893 31.777 -12.997 1.00 43.38 82 ALA A C 1
ATOM 680 O O . ALA A 1 82 ? -6.007 31.919 -13.497 1.00 43.38 82 ALA A O 1
ATOM 681 N N . LEU A 1 83 ? -4.680 31.894 -11.682 1.00 41.78 83 LEU A N 1
ATOM 682 C CA . LEU A 1 83 ? -5.688 32.270 -10.680 1.00 41.78 83 LEU A CA 1
ATOM 683 C C . LEU A 1 83 ? -5.494 33.703 -10.139 1.00 41.78 83 LEU A C 1
ATOM 685 O O . LEU A 1 83 ? -6.109 34.055 -9.130 1.00 41.78 83 LEU A O 1
ATOM 689 N N . GLY A 1 84 ? -4.637 34.502 -10.786 1.00 37.59 84 GLY A N 1
ATOM 690 C CA . GLY A 1 84 ? -4.380 35.914 -10.480 1.00 37.59 84 GLY A CA 1
ATOM 691 C C . GLY A 1 84 ? -4.938 36.852 -11.539 1.00 37.59 84 GLY A C 1
ATOM 692 O O . GLY A 1 84 ? -4.848 36.498 -12.735 1.00 37.59 84 GLY A O 1
#

Foldseek 3Di:
DDPVLLVVLVVVQDPCLVVDDLVVVVVSCVVSVSDPADPPPDDPVVVVVSCVVRVDDPPPQVPDPVSVVVVVVVVVVVVVVVVD

Radius of gyration: 15.77 Å; chains: 1; bounding box: 26×49×32 Å

Sequence (84 aa):
MTEFQMYKESFKRPKNYFELSSQEQWDLDKNLGIEDWEGCNMTFAQQQRYWAHYDAIPANTNGNKDSYMTVNIDSIRAIGTALG

pLDDT: mean 71.2, std 17.12, range [37.59, 96.0]